Protein AF-R4LDA9-F1 (afdb_monomer_lite)

Sequence (90 aa):
MSSTVFKQWLKVNGMALPELFVDDTPAYTFDPQNVTLSPELLHQLDRVRLLQNAADGDDCPDRDALDREIEQAHRFVSWMLQSIVYPESN

Foldseek 3Di:
DDPVVQQVVCVVLLLHDDPVVVPDDDDADQDVVDRDDGPNLVSLVVNLVSLVVVLVDPPRPDNVVSVVSNVVSVVVNVVSVCCNVPVPPD

Organism: NCBI:txid1329969

Secondary structure (DSSP, 8-state):
--HHHHHHHHHH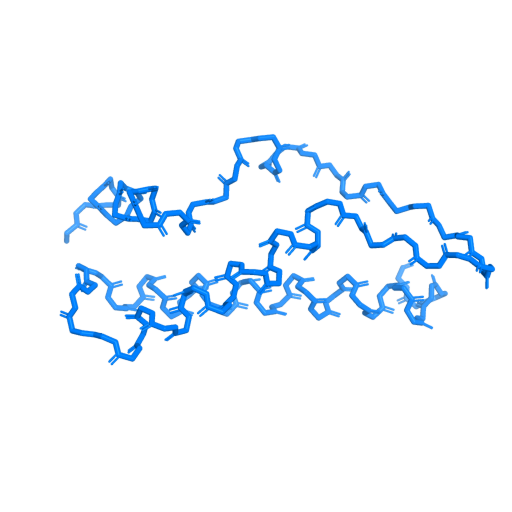TT-SPPTHHHH-------BTTB----HHHHHHHHHHHHHHHHHSSS--S-HHHHHHHHHHHHHHHHHHHHHHH-GGG-

Structure (mmCIF, N/CA/C/O backbone):
data_AF-R4LDA9-F1
#
_entry.id   AF-R4LDA9-F1
#
loop_
_atom_site.group_PDB
_atom_site.id
_atom_site.type_symbol
_atom_site.label_atom_id
_atom_site.label_alt_id
_atom_site.label_comp_id
_atom_site.label_asym_id
_atom_site.label_entity_id
_atom_site.label_seq_id
_atom_site.pdbx_PDB_ins_code
_atom_site.Cartn_x
_atom_site.Cartn_y
_atom_site.Cartn_z
_atom_site.occupancy
_atom_site.B_iso_or_equiv
_atom_site.auth_seq_id
_atom_site.auth_comp_id
_atom_site.auth_asym_id
_atom_site.auth_atom_id
_atom_site.pdbx_PDB_model_num
ATOM 1 N N . MET A 1 1 ? 16.508 -7.103 -13.654 1.00 50.53 1 MET A N 1
ATOM 2 C CA . MET A 1 1 ? 16.562 -5.654 -13.351 1.00 50.53 1 MET A CA 1
ATOM 3 C C . MET A 1 1 ? 16.858 -5.489 -11.867 1.00 50.53 1 MET A C 1
ATOM 5 O O . MET A 1 1 ? 16.448 -6.349 -11.101 1.00 50.53 1 MET A O 1
ATOM 9 N N . SER A 1 2 ? 17.676 -4.513 -11.455 1.00 57.28 2 SER A N 1
ATOM 10 C CA . SER A 1 2 ? 18.133 -4.450 -10.057 1.00 57.28 2 SER A CA 1
ATOM 11 C C . SER A 1 2 ? 17.014 -3.951 -9.138 1.00 57.28 2 SER A C 1
ATOM 13 O O . SER A 1 2 ? 16.298 -3.014 -9.486 1.00 57.28 2 SER A O 1
ATOM 15 N N . SER A 1 3 ? 16.893 -4.549 -7.946 1.00 70.88 3 SER A N 1
ATOM 16 C CA . SER A 1 3 ? 15.943 -4.147 -6.891 1.00 70.88 3 SER A CA 1
ATOM 17 C C . SER A 1 3 ? 15.940 -2.629 -6.629 1.00 70.88 3 SER A C 1
ATOM 19 O O . SER A 1 3 ? 14.911 -2.054 -6.286 1.00 70.88 3 SER A O 1
ATOM 21 N N . THR A 1 4 ? 17.071 -1.956 -6.859 1.00 81.25 4 THR A N 1
ATOM 22 C CA . THR A 1 4 ? 17.232 -0.503 -6.741 1.00 81.25 4 THR A CA 1
ATOM 23 C C . THR A 1 4 ? 16.358 0.289 -7.717 1.00 81.25 4 THR A C 1
ATOM 25 O O . THR A 1 4 ? 15.795 1.305 -7.321 1.00 81.25 4 THR A O 1
ATOM 28 N N . VAL A 1 5 ? 16.209 -0.161 -8.969 1.00 86.62 5 VAL A N 1
ATOM 29 C CA . VAL A 1 5 ? 15.388 0.534 -9.981 1.00 86.62 5 VAL A CA 1
ATOM 30 C C . VAL A 1 5 ? 13.911 0.475 -9.601 1.00 86.62 5 VAL A C 1
ATOM 32 O O . VAL A 1 5 ? 13.234 1.499 -9.618 1.00 86.62 5 VAL A O 1
ATOM 35 N N . PHE A 1 6 ? 13.433 -0.698 -9.183 1.00 86.88 6 PHE A N 1
ATOM 36 C CA . PHE A 1 6 ? 12.055 -0.881 -8.729 1.00 86.88 6 PHE A CA 1
ATOM 37 C C . PHE A 1 6 ? 11.753 -0.064 -7.463 1.00 86.88 6 PHE A C 1
ATOM 39 O O . PHE A 1 6 ? 10.776 0.679 -7.426 1.00 86.88 6 PHE A O 1
ATOM 46 N N . LYS A 1 7 ? 12.637 -0.103 -6.454 1.00 85.44 7 LYS A N 1
ATOM 47 C CA . LYS A 1 7 ? 12.488 0.701 -5.227 1.00 85.44 7 LYS A CA 1
ATOM 48 C C . LYS A 1 7 ? 12.469 2.205 -5.508 1.00 85.44 7 LYS A C 1
ATOM 50 O O . LYS A 1 7 ? 11.669 2.932 -4.923 1.00 85.44 7 LYS A O 1
ATOM 55 N N . GLN A 1 8 ? 13.322 2.675 -6.417 1.00 88.00 8 GLN A N 1
ATOM 56 C CA . GLN A 1 8 ? 13.324 4.076 -6.830 1.00 88.00 8 GLN A CA 1
ATOM 57 C C . GLN A 1 8 ? 12.028 4.443 -7.563 1.00 88.00 8 GLN A C 1
ATOM 59 O O . GLN A 1 8 ? 11.473 5.511 -7.311 1.00 88.00 8 GLN A O 1
ATOM 64 N N . TRP A 1 9 ? 11.529 3.561 -8.431 1.00 91.12 9 TRP A N 1
ATOM 65 C CA . TRP A 1 9 ? 10.264 3.761 -9.132 1.00 91.12 9 TRP A CA 1
ATOM 66 C C . TRP A 1 9 ? 9.077 3.835 -8.161 1.00 91.12 9 TRP A C 1
ATOM 68 O O . TRP A 1 9 ? 8.276 4.762 -8.272 1.00 91.12 9 TRP A O 1
ATOM 78 N N . LEU A 1 10 ? 9.014 2.965 -7.144 1.00 88.25 10 LEU A N 1
ATOM 79 C CA . LEU A 1 10 ? 8.014 3.068 -6.073 1.00 88.25 10 LEU A CA 1
ATOM 80 C C . LEU A 1 10 ? 8.081 4.434 -5.377 1.00 88.25 10 LEU A C 1
ATOM 82 O O . LEU A 1 10 ? 7.054 5.077 -5.176 1.00 88.25 10 LEU A O 1
ATOM 86 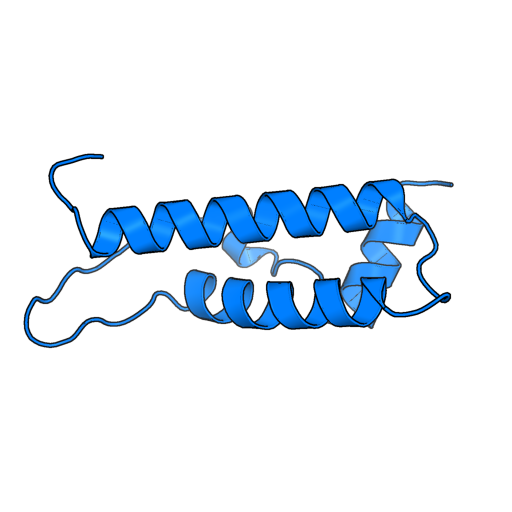N N . LYS A 1 11 ? 9.288 4.905 -5.043 1.00 88.12 11 LYS A N 1
ATOM 87 C CA . LYS A 1 11 ? 9.490 6.185 -4.349 1.00 88.12 11 LYS A CA 1
ATOM 88 C C . LYS A 1 11 ? 9.033 7.383 -5.179 1.00 88.12 11 LYS A C 1
ATOM 90 O O . LYS A 1 11 ? 8.339 8.247 -4.654 1.00 88.12 11 LYS A O 1
ATOM 95 N N . VAL A 1 12 ? 9.404 7.436 -6.459 1.00 89.06 12 VAL A N 1
ATOM 96 C CA . VAL A 1 12 ? 9.029 8.535 -7.370 1.00 89.06 12 VAL A CA 1
ATOM 97 C C . VAL A 1 12 ? 7.513 8.621 -7.556 1.00 89.06 12 VAL A C 1
ATOM 99 O O . VAL A 1 12 ? 6.976 9.718 -7.666 1.00 89.06 12 VAL A O 1
ATOM 102 N N . ASN A 1 13 ? 6.826 7.480 -7.521 1.00 87.25 13 ASN A N 1
ATOM 103 C CA . ASN A 1 13 ? 5.375 7.392 -7.673 1.00 87.25 13 ASN A CA 1
ATOM 104 C C . ASN A 1 13 ? 4.603 7.456 -6.339 1.00 87.25 13 ASN A C 1
ATOM 106 O O . ASN A 1 13 ? 3.398 7.224 -6.318 1.00 87.25 13 ASN A O 1
ATOM 110 N N . GLY A 1 14 ? 5.271 7.738 -5.212 1.00 85.25 14 GLY A N 1
ATOM 111 C CA . GLY A 1 14 ? 4.615 7.818 -3.899 1.00 85.25 14 GLY A CA 1
ATOM 112 C C . GLY A 1 14 ? 4.096 6.478 -3.359 1.00 85.25 14 GLY A C 1
ATOM 113 O O . GLY A 1 14 ? 3.299 6.460 -2.430 1.00 85.25 14 GLY A O 1
ATOM 114 N N . MET A 1 15 ? 4.553 5.358 -3.926 1.00 88.38 15 MET A N 1
ATOM 115 C CA . MET A 1 15 ? 4.185 3.988 -3.547 1.00 88.38 15 MET A CA 1
ATOM 116 C C . MET A 1 15 ? 5.237 3.316 -2.660 1.00 88.38 15 MET A C 1
ATOM 118 O O . MET A 1 15 ? 5.121 2.132 -2.341 1.00 88.38 15 MET A O 1
ATOM 122 N N . ALA A 1 16 ? 6.306 4.020 -2.291 1.00 86.06 16 ALA A N 1
ATOM 123 C CA . ALA A 1 16 ? 7.259 3.516 -1.312 1.00 86.06 16 ALA A CA 1
ATOM 124 C C . ALA A 1 16 ? 6.683 3.658 0.096 1.00 86.06 16 ALA A C 1
ATOM 126 O O . ALA A 1 16 ? 6.092 4.687 0.415 1.00 86.06 16 ALA A O 1
ATOM 127 N N . LEU A 1 17 ? 6.911 2.650 0.937 1.00 78.44 17 LEU A N 1
ATOM 128 C CA . LEU A 1 17 ? 6.624 2.773 2.358 1.00 78.44 17 LEU A CA 1
ATOM 129 C C . LEU A 1 17 ? 7.559 3.811 2.992 1.00 78.44 17 LEU A C 1
ATOM 131 O O . LEU A 1 17 ? 8.771 3.747 2.763 1.00 78.44 17 LEU A O 1
ATOM 135 N N . PRO A 1 18 ? 7.026 4.769 3.766 1.00 70.62 18 PRO A N 1
ATOM 136 C CA . PRO A 1 18 ? 7.832 5.679 4.561 1.00 70.62 18 PRO A CA 1
ATOM 137 C C . PRO A 1 18 ? 8.760 4.913 5.501 1.00 70.62 18 PRO A C 1
ATOM 139 O O . PRO A 1 18 ? 8.340 3.949 6.134 1.00 70.62 18 PRO A O 1
ATOM 142 N N . GLU A 1 19 ? 10.007 5.375 5.623 1.00 69.06 19 GLU A N 1
ATOM 143 C CA . GLU A 1 19 ? 11.037 4.742 6.464 1.00 69.06 19 GLU A CA 1
ATOM 144 C C . GLU A 1 19 ? 10.583 4.579 7.923 1.00 69.06 19 GLU A C 1
ATOM 146 O O . GLU A 1 19 ? 10.918 3.589 8.559 1.00 69.06 19 GLU A O 1
ATOM 151 N N . LEU A 1 20 ? 9.742 5.493 8.418 1.00 61.34 20 LEU A N 1
ATOM 152 C CA . LEU A 1 20 ? 9.166 5.444 9.765 1.00 61.34 20 LEU A CA 1
ATOM 153 C C . LEU A 1 20 ? 8.302 4.195 10.019 1.00 61.34 20 LEU A C 1
ATOM 155 O O . LEU A 1 20 ? 8.228 3.737 11.147 1.00 61.34 20 LEU A O 1
ATOM 159 N N . PHE A 1 21 ? 7.680 3.615 8.989 1.00 58.38 21 PHE A N 1
ATOM 160 C CA . PHE A 1 21 ? 6.833 2.421 9.128 1.00 58.38 21 PHE A CA 1
ATOM 161 C C . PHE A 1 21 ? 7.595 1.108 8.919 1.00 58.38 21 PHE A C 1
ATOM 163 O O . PHE A 1 21 ? 7.015 0.034 9.020 1.00 58.38 21 PHE A O 1
ATOM 170 N N . VAL A 1 22 ? 8.885 1.170 8.578 1.00 58.59 22 VAL A N 1
ATOM 171 C CA . VAL A 1 22 ? 9.693 -0.036 8.343 1.00 58.59 22 VAL A CA 1
ATOM 172 C C . VAL A 1 22 ? 10.161 -0.654 9.669 1.00 58.59 22 VAL A C 1
ATOM 174 O O . VAL A 1 22 ? 10.347 -1.868 9.724 1.00 58.59 22 VAL A O 1
ATOM 177 N N . ASP A 1 23 ? 10.279 0.157 10.729 1.00 51.12 23 ASP A N 1
ATOM 178 C CA . ASP A 1 23 ? 10.788 -0.249 12.049 1.00 51.12 23 ASP A CA 1
ATOM 179 C C . ASP A 1 23 ? 9.756 -0.142 13.191 1.00 51.12 23 ASP A C 1
ATOM 181 O O . ASP A 1 23 ? 10.002 -0.650 14.289 1.00 51.12 23 ASP A O 1
ATOM 185 N N . ASP A 1 24 ? 8.599 0.487 12.962 1.00 45.28 24 ASP A N 1
ATOM 186 C CA . ASP A 1 24 ? 7.585 0.652 14.003 1.00 45.28 24 ASP A CA 1
ATOM 187 C C . ASP A 1 24 ? 6.678 -0.580 14.108 1.00 45.28 24 ASP A C 1
ATOM 189 O O . ASP A 1 24 ? 6.067 -1.046 13.149 1.00 45.28 24 ASP A O 1
ATOM 193 N N . THR A 1 25 ? 6.561 -1.107 15.327 1.00 49.62 25 THR A N 1
ATOM 194 C CA . THR A 1 25 ? 5.503 -2.067 15.654 1.00 49.62 25 THR A CA 1
ATOM 1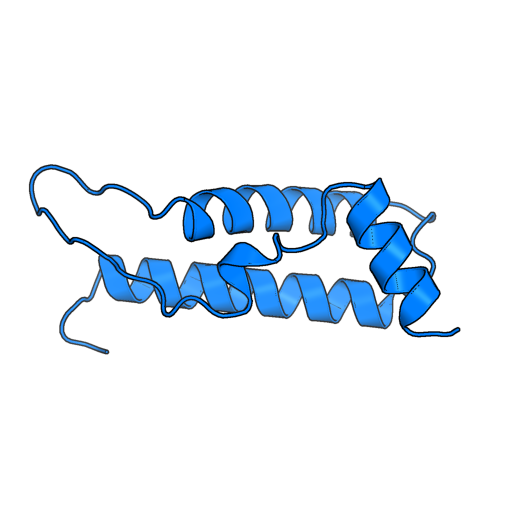95 C C . THR A 1 25 ? 4.179 -1.298 15.659 1.00 49.62 25 THR A C 1
ATOM 197 O O . THR A 1 25 ? 4.098 -0.295 16.374 1.00 49.62 25 THR A O 1
ATOM 200 N N . PRO A 1 26 ? 3.141 -1.719 14.912 1.00 52.12 26 PRO A N 1
ATOM 201 C CA . PRO A 1 26 ? 1.907 -0.951 14.798 1.00 52.12 26 PRO A CA 1
ATOM 202 C C . PRO A 1 26 ? 1.235 -0.822 16.169 1.00 52.12 26 PRO A C 1
ATOM 204 O O . PRO A 1 26 ? 0.636 -1.765 16.688 1.00 52.12 26 PRO A O 1
ATOM 207 N N . ALA A 1 27 ? 1.339 0.361 16.774 1.00 48.72 27 ALA A N 1
ATOM 208 C CA . ALA A 1 27 ? 0.641 0.690 18.005 1.00 48.72 27 ALA A CA 1
ATOM 209 C C . ALA A 1 27 ? -0.799 1.079 17.653 1.00 48.72 27 ALA A C 1
ATOM 211 O O . ALA A 1 27 ? -1.047 2.138 17.072 1.00 48.72 27 ALA A O 1
ATOM 212 N N . TYR A 1 28 ? -1.755 0.216 17.988 1.00 53.09 28 TYR A N 1
ATOM 213 C CA . TYR A 1 28 ? -3.174 0.544 17.916 1.00 53.09 28 TYR A CA 1
ATOM 214 C C . TYR A 1 28 ? -3.676 0.952 19.303 1.00 53.09 28 TYR A C 1
ATOM 216 O O . TYR A 1 28 ? -3.446 0.269 20.300 1.00 53.09 28 TYR A O 1
ATOM 224 N N . THR A 1 29 ? -4.393 2.069 19.375 1.00 49.59 29 THR A N 1
ATOM 225 C CA . THR A 1 29 ? -5.234 2.414 20.523 1.00 49.59 29 THR A CA 1
ATOM 226 C C . THR A 1 29 ? -6.679 2.154 20.131 1.00 49.59 29 THR A C 1
ATOM 228 O O . THR A 1 29 ? -7.267 2.890 19.342 1.00 49.59 29 THR A O 1
ATOM 231 N N . PHE A 1 30 ? -7.247 1.068 20.655 1.00 47.97 30 PHE A N 1
ATOM 232 C CA . PHE A 1 30 ? -8.659 0.760 20.466 1.00 47.97 30 PHE A CA 1
ATOM 233 C C . PHE A 1 30 ? -9.488 1.555 21.481 1.00 47.97 30 PHE A C 1
ATOM 235 O O . PHE A 1 30 ? -9.527 1.213 22.663 1.00 47.97 30 PHE A O 1
ATOM 242 N N . ASP A 1 31 ? -10.133 2.626 21.020 1.00 53.44 31 ASP A N 1
ATOM 243 C CA . ASP A 1 31 ? -11.211 3.298 21.744 1.00 53.44 31 ASP A CA 1
ATOM 244 C C . ASP A 1 31 ? -12.552 2.854 21.126 1.00 53.44 31 ASP A C 1
ATOM 246 O O . ASP A 1 31 ? -12.831 3.187 19.971 1.00 53.44 31 ASP A O 1
ATOM 250 N N . PRO A 1 32 ? -13.401 2.102 21.852 1.00 53.06 32 PRO A N 1
ATOM 251 C CA . PRO A 1 32 ? -14.679 1.612 21.334 1.00 53.06 32 PRO A CA 1
ATOM 252 C C . PRO A 1 32 ? -15.670 2.726 20.949 1.00 53.06 32 PRO A C 1
ATOM 254 O O . PRO A 1 32 ? -16.671 2.432 20.295 1.00 53.06 32 PRO A O 1
ATOM 257 N N . GLN A 1 33 ? -15.420 3.987 21.325 1.00 56.41 33 GLN A N 1
ATOM 258 C CA . GLN A 1 33 ? -16.216 5.141 20.887 1.00 56.41 33 GLN A CA 1
ATOM 259 C C . GLN A 1 33 ? -15.600 5.888 19.694 1.00 56.41 33 GLN A C 1
ATOM 261 O O . GLN A 1 33 ? -16.324 6.603 19.003 1.00 56.41 33 GLN A O 1
ATOM 266 N N . ASN A 1 34 ? -14.306 5.693 19.417 1.00 56.69 34 ASN A N 1
ATOM 267 C CA . ASN A 1 34 ? -13.565 6.336 18.332 1.00 56.69 34 ASN A CA 1
ATOM 268 C C . ASN A 1 34 ? -12.539 5.362 17.732 1.00 56.69 34 ASN A C 1
ATOM 270 O O . ASN A 1 34 ? -11.384 5.302 18.158 1.00 56.69 34 ASN A O 1
ATOM 274 N N . VAL A 1 35 ? -12.930 4.641 16.676 1.00 58.31 35 VAL A N 1
ATOM 275 C CA . VAL A 1 35 ? -11.976 3.863 15.873 1.00 58.31 35 VAL A CA 1
ATOM 276 C C . VAL A 1 35 ? -11.068 4.841 15.129 1.00 58.31 35 VAL A C 1
ATOM 278 O O . VAL A 1 35 ? -11.416 5.361 14.069 1.00 58.31 35 VAL A O 1
ATOM 281 N N . THR A 1 36 ? -9.900 5.115 15.701 1.00 66.12 36 THR A N 1
ATOM 282 C CA . THR A 1 36 ? -8.864 5.917 15.049 1.00 66.12 36 THR A CA 1
ATOM 283 C C . THR A 1 36 ? -7.942 4.961 14.307 1.00 66.12 36 THR A C 1
ATOM 285 O O . THR A 1 36 ? -7.192 4.210 14.927 1.00 66.12 36 THR A O 1
ATOM 288 N N . LEU A 1 37 ? -8.025 4.946 12.974 1.00 70.62 37 LEU A N 1
ATOM 289 C CA . LEU A 1 37 ? -7.099 4.163 12.156 1.00 70.62 37 LEU A CA 1
ATOM 290 C C . LEU A 1 37 ? -5.681 4.711 12.347 1.00 70.62 37 LEU A C 1
ATOM 292 O O . LEU A 1 37 ? -5.484 5.929 12.360 1.00 70.62 37 LEU A O 1
ATOM 296 N N . SER A 1 38 ? -4.695 3.822 12.484 1.00 75.06 38 SER A N 1
ATOM 297 C CA . SER A 1 38 ? -3.304 4.260 12.578 1.00 75.06 38 SER A CA 1
ATOM 298 C C . SER A 1 38 ? -2.899 4.997 11.290 1.00 75.06 38 SER A C 1
ATOM 300 O O . SER A 1 38 ? -3.374 4.647 10.202 1.00 75.06 38 SER A O 1
ATOM 302 N N . PRO A 1 39 ? -2.007 6.002 11.371 1.00 76.69 39 PRO A N 1
ATOM 303 C CA . PRO A 1 39 ? -1.467 6.665 10.184 1.00 76.69 39 PRO A CA 1
ATOM 304 C C . PRO A 1 39 ? -0.857 5.682 9.178 1.00 76.69 39 PRO A C 1
ATOM 306 O O . PRO A 1 39 ? -0.966 5.889 7.973 1.00 76.69 39 PRO A O 1
ATOM 309 N N . G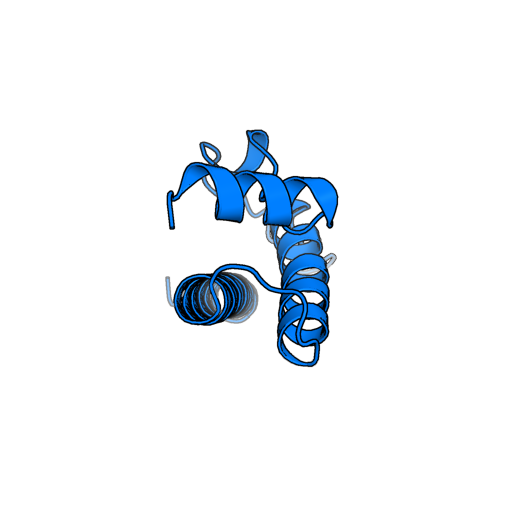LU A 1 40 ? -0.272 4.586 9.668 1.00 79.38 40 GLU A N 1
ATOM 310 C CA . GLU A 1 40 ? 0.247 3.499 8.841 1.00 79.38 40 GLU A CA 1
ATOM 311 C C . GLU A 1 40 ? -0.864 2.782 8.062 1.00 79.38 40 GLU A C 1
ATOM 313 O O . GLU A 1 40 ? -0.735 2.588 6.856 1.00 79.38 40 GLU A O 1
ATOM 318 N N . LEU A 1 41 ? -1.982 2.433 8.711 1.00 82.06 41 LEU A N 1
ATOM 319 C CA . LEU A 1 41 ? -3.111 1.784 8.041 1.00 82.06 41 LEU A CA 1
ATOM 320 C C . LEU A 1 41 ? -3.737 2.698 6.982 1.00 82.06 41 LEU A C 1
ATOM 322 O O . LEU A 1 41 ? -4.028 2.238 5.880 1.00 82.06 41 LEU A O 1
ATOM 326 N N . LEU A 1 42 ? -3.900 3.989 7.285 1.00 82.94 42 LEU A N 1
ATOM 327 C CA . LEU A 1 42 ? -4.367 4.978 6.308 1.00 82.94 42 LEU A CA 1
ATOM 328 C C . LEU A 1 42 ? -3.419 5.062 5.107 1.00 82.94 42 LEU A C 1
ATOM 330 O O . LEU A 1 42 ? -3.860 4.978 3.962 1.00 82.94 42 LEU A O 1
ATOM 334 N N . HIS A 1 43 ? -2.114 5.144 5.367 1.00 84.06 43 HIS A N 1
ATOM 335 C CA . HIS A 1 43 ? -1.110 5.187 4.313 1.00 84.06 43 HIS A CA 1
ATOM 336 C C . HIS A 1 43 ? -1.115 3.914 3.455 1.00 84.06 43 HIS A C 1
ATOM 338 O O . HIS A 1 43 ? -1.039 3.993 2.232 1.00 84.06 43 HIS A O 1
ATOM 344 N N . GLN A 1 44 ? -1.238 2.739 4.072 1.00 85.06 44 GLN A N 1
ATOM 345 C CA . GLN A 1 44 ? -1.285 1.459 3.363 1.00 85.06 44 GLN A CA 1
ATOM 346 C C . GLN A 1 44 ? -2.551 1.321 2.511 1.00 85.06 44 GLN A C 1
ATOM 348 O O . GLN A 1 44 ? -2.468 0.818 1.393 1.00 85.06 44 GLN A O 1
ATOM 353 N N . LEU A 1 45 ? -3.702 1.814 2.981 1.00 87.50 45 LEU A N 1
ATOM 354 C CA . LEU A 1 45 ? -4.938 1.863 2.191 1.00 87.50 45 LEU A CA 1
ATOM 355 C C . LEU A 1 45 ? -4.777 2.735 0.936 1.00 87.50 45 LEU A C 1
ATOM 357 O O . LEU A 1 45 ? -5.125 2.299 -0.165 1.00 87.50 45 LEU A O 1
ATOM 361 N N . ASP A 1 46 ? -4.197 3.929 1.080 1.00 87.75 46 ASP A N 1
ATOM 362 C CA . ASP A 1 46 ? -3.902 4.808 -0.059 1.00 87.75 46 ASP A CA 1
ATOM 363 C C . ASP A 1 46 ? -2.884 4.166 -1.013 1.00 87.75 46 ASP A C 1
ATOM 365 O O . ASP A 1 46 ? -3.044 4.189 -2.237 1.00 87.75 46 ASP A O 1
ATOM 369 N N . ARG A 1 47 ? -1.856 3.525 -0.452 1.00 88.88 47 ARG A N 1
ATOM 370 C CA . ARG A 1 47 ? -0.798 2.845 -1.198 1.00 88.88 47 ARG A CA 1
ATOM 371 C C . ARG A 1 47 ? -1.323 1.665 -2.013 1.00 88.88 47 ARG A C 1
ATOM 373 O O . ARG A 1 47 ? -0.917 1.527 -3.164 1.00 88.88 47 ARG A O 1
ATOM 380 N N . VAL A 1 48 ? -2.236 0.852 -1.474 1.00 89.94 48 VAL A N 1
ATOM 381 C CA . VAL A 1 48 ? -2.889 -0.246 -2.216 1.00 89.94 48 VAL A CA 1
ATOM 382 C C . VAL A 1 48 ? -3.527 0.284 -3.495 1.00 89.94 48 VAL A C 1
ATOM 384 O O . VAL A 1 48 ? -3.307 -0.278 -4.568 1.00 89.94 48 VAL A O 1
ATOM 387 N N . ARG A 1 49 ? -4.262 1.398 -3.403 1.00 88.50 49 ARG A N 1
ATOM 388 C CA . ARG A 1 49 ? -4.896 2.018 -4.569 1.00 88.50 49 ARG A CA 1
ATOM 389 C C . ARG A 1 49 ? -3.864 2.471 -5.602 1.00 88.50 49 ARG A C 1
ATOM 391 O O . ARG A 1 49 ? -4.067 2.257 -6.794 1.00 88.50 49 ARG A O 1
ATOM 398 N N . LEU A 1 50 ? -2.770 3.096 -5.166 1.00 90.38 50 LEU A N 1
ATOM 399 C CA . LEU A 1 50 ? -1.708 3.540 -6.073 1.00 90.38 50 LEU A CA 1
ATOM 400 C C . LEU A 1 50 ? -1.023 2.359 -6.772 1.00 90.38 50 LEU A C 1
ATOM 402 O O . LEU A 1 50 ? -0.843 2.401 -7.987 1.00 90.38 50 LEU A O 1
ATOM 406 N N . LEU A 1 51 ? -0.710 1.294 -6.030 1.00 90.94 51 LEU A N 1
ATOM 407 C CA . LEU A 1 51 ? -0.101 0.085 -6.585 1.00 90.94 51 LEU A CA 1
ATOM 408 C C . LEU A 1 51 ? -1.028 -0.603 -7.598 1.00 90.94 51 LEU A C 1
ATOM 410 O O . LEU A 1 51 ? -0.563 -1.029 -8.64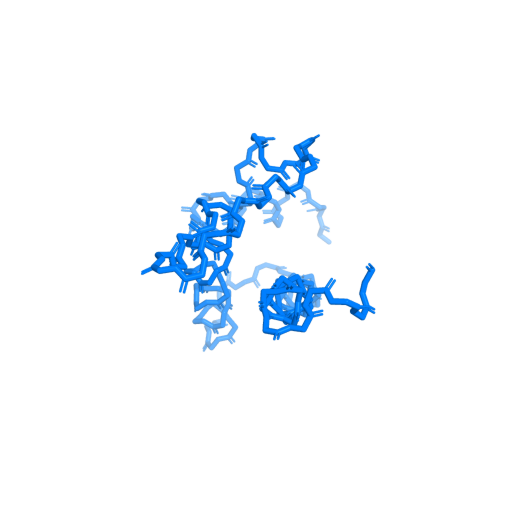9 1.00 90.94 51 LEU A O 1
ATOM 414 N N . GLN A 1 52 ? -2.334 -0.668 -7.317 1.00 89.38 52 GLN A N 1
ATOM 415 C CA . GLN A 1 52 ? -3.328 -1.210 -8.249 1.00 89.38 52 GLN A CA 1
ATOM 416 C C . GLN A 1 52 ? -3.436 -0.372 -9.526 1.00 89.38 52 GLN A C 1
ATOM 418 O O . GLN A 1 52 ? -3.388 -0.929 -10.616 1.00 89.38 52 GLN A O 1
ATOM 423 N N . ASN A 1 53 ? -3.479 0.959 -9.415 1.00 90.06 53 ASN A N 1
ATOM 424 C CA . ASN A 1 53 ? -3.473 1.832 -10.592 1.00 90.06 53 ASN A CA 1
ATOM 425 C C . ASN A 1 53 ? -2.204 1.641 -11.439 1.00 90.06 53 ASN A C 1
ATOM 427 O O . ASN A 1 53 ? -2.268 1.672 -12.664 1.00 90.06 53 ASN A O 1
ATOM 431 N N . ALA A 1 54 ? -1.050 1.447 -10.792 1.00 87.69 54 ALA A N 1
ATOM 432 C CA . ALA A 1 54 ? 0.203 1.180 -11.489 1.00 87.69 54 ALA A CA 1
ATOM 433 C C . ALA A 1 54 ? 0.247 -0.234 -12.095 1.00 87.69 54 ALA A C 1
ATOM 435 O O . ALA A 1 54 ? 0.954 -0.466 -13.072 1.00 87.69 54 ALA A O 1
ATOM 436 N N . ALA A 1 55 ? -0.535 -1.172 -11.552 1.00 86.44 55 ALA A N 1
ATOM 437 C CA . ALA A 1 55 ? -0.764 -2.465 -12.175 1.00 86.44 55 ALA A CA 1
ATOM 438 C C . ALA A 1 55 ? -1.685 -2.332 -13.405 1.00 86.44 55 ALA A C 1
ATOM 440 O O . ALA A 1 55 ? -1.526 -3.043 -14.390 1.00 86.44 55 ALA A O 1
ATOM 441 N N . ASP A 1 56 ? -2.602 -1.382 -13.449 1.00 85.38 56 ASP A N 1
ATOM 442 C CA . ASP A 1 56 ? -3.381 -1.167 -14.674 1.00 85.38 56 ASP A CA 1
ATOM 443 C C . ASP A 1 56 ? -2.568 -0.460 -15.786 1.00 85.38 56 ASP A C 1
ATOM 445 O O . ASP A 1 56 ? -3.017 -0.392 -16.931 1.00 85.38 56 ASP A O 1
ATOM 449 N N . GLY A 1 57 ? -1.364 0.041 -15.470 1.00 80.38 57 GLY A N 1
ATOM 450 C CA . GLY A 1 57 ? -0.425 0.672 -16.402 1.00 80.38 57 GLY A CA 1
ATOM 451 C C . GLY A 1 57 ? 0.694 -0.246 -16.923 1.00 80.38 57 GLY A C 1
ATOM 452 O O . GLY A 1 57 ? 1.026 -1.274 -16.331 1.00 80.38 57 GLY A O 1
ATOM 453 N N . ASP A 1 58 ? 1.313 0.174 -18.033 1.00 76.88 58 ASP A N 1
ATOM 454 C CA . ASP A 1 58 ? 2.429 -0.522 -18.707 1.00 76.88 58 ASP A CA 1
ATOM 455 C C . ASP A 1 58 ? 3.824 0.017 -18.315 1.00 76.88 58 ASP A C 1
ATOM 457 O O . ASP A 1 58 ? 4.845 -0.410 -18.856 1.00 76.88 58 ASP A O 1
ATOM 461 N N . ASP A 1 59 ? 3.908 0.980 -17.396 1.00 85.19 59 ASP A N 1
ATOM 462 C CA . ASP A 1 59 ? 5.138 1.716 -17.072 1.00 85.19 59 ASP A CA 1
ATOM 463 C C . ASP A 1 59 ? 5.941 1.123 -15.900 1.00 85.19 59 ASP A C 1
ATOM 465 O O . ASP A 1 59 ? 7.005 1.640 -15.539 1.00 85.19 59 ASP A O 1
ATOM 469 N N . CYS A 1 60 ? 5.461 0.026 -15.307 1.00 85.81 60 CYS A N 1
ATOM 470 C CA . CYS A 1 60 ? 6.148 -0.632 -14.206 1.00 85.81 60 CYS A CA 1
ATOM 471 C C . CYS A 1 60 ? 7.403 -1.390 -14.691 1.00 85.81 60 CYS A C 1
ATOM 473 O O . CYS A 1 60 ? 7.301 -2.279 -15.539 1.00 85.81 60 CYS A O 1
ATOM 475 N N . PRO A 1 61 ? 8.596 -1.118 -14.124 1.00 88.38 61 PRO A N 1
ATOM 476 C CA . PRO A 1 61 ? 9.836 -1.770 -14.543 1.00 88.38 61 PRO A CA 1
ATOM 477 C C . PRO A 1 61 ? 9.967 -3.228 -14.073 1.00 88.38 61 PRO A C 1
ATOM 479 O O . PRO A 1 61 ? 10.841 -3.938 -14.568 1.00 88.38 61 PRO A O 1
ATOM 482 N N . ASP A 1 62 ? 9.167 -3.668 -13.097 1.00 90.12 62 ASP A N 1
ATOM 483 C CA . ASP A 1 62 ? 9.186 -5.038 -12.572 1.00 90.12 62 ASP A CA 1
ATOM 484 C C . ASP A 1 62 ? 7.783 -5.444 -12.110 1.00 90.12 62 ASP A C 1
ATOM 486 O O . ASP A 1 62 ? 7.335 -5.098 -11.013 1.00 90.12 62 ASP A O 1
ATOM 490 N N . ARG A 1 63 ? 7.081 -6.167 -12.986 1.00 87.50 63 ARG A N 1
ATOM 491 C CA . ARG A 1 63 ? 5.680 -6.516 -12.775 1.00 87.50 63 ARG A CA 1
ATOM 492 C C . ARG A 1 63 ? 5.477 -7.523 -11.648 1.00 87.50 63 ARG A C 1
ATOM 494 O O . ARG A 1 63 ? 4.612 -7.328 -10.804 1.00 87.50 63 ARG A O 1
ATOM 501 N N . ASP A 1 64 ? 6.327 -8.542 -11.585 1.00 89.62 64 ASP A N 1
ATOM 502 C CA . ASP A 1 64 ? 6.263 -9.556 -10.533 1.00 89.62 64 ASP A CA 1
ATOM 503 C C . ASP A 1 64 ? 6.560 -8.947 -9.156 1.00 89.62 64 ASP A C 1
ATOM 505 O O . ASP A 1 64 ? 6.001 -9.366 -8.140 1.00 89.62 64 ASP A O 1
ATOM 509 N N . ALA A 1 65 ? 7.470 -7.968 -9.086 1.00 89.31 65 ALA A N 1
ATOM 510 C CA . ALA A 1 65 ? 7.721 -7.238 -7.849 1.00 89.31 65 ALA A CA 1
ATOM 511 C C . ALA A 1 65 ? 6.531 -6.354 -7.453 1.00 89.31 65 ALA A C 1
ATOM 513 O O . ALA A 1 65 ? 6.205 -6.305 -6.268 1.00 89.31 65 ALA A O 1
ATOM 514 N N . LEU A 1 66 ? 5.858 -5.718 -8.416 1.00 90.31 66 LEU A N 1
ATOM 515 C CA . LEU A 1 66 ? 4.640 -4.947 -8.162 1.00 90.31 66 LEU A CA 1
ATOM 516 C C . LEU A 1 66 ? 3.510 -5.822 -7.607 1.00 90.31 66 LEU A C 1
ATOM 518 O O . LEU A 1 66 ? 2.910 -5.462 -6.596 1.00 90.31 66 LEU A O 1
ATOM 522 N N . ASP A 1 67 ? 3.268 -6.989 -8.202 1.00 90.19 67 ASP A N 1
ATOM 523 C CA . ASP A 1 67 ? 2.214 -7.902 -7.747 1.00 90.19 67 ASP A CA 1
ATOM 524 C C . ASP A 1 67 ? 2.469 -8.396 -6.310 1.00 90.19 67 ASP A C 1
ATOM 526 O O . ASP A 1 67 ? 1.548 -8.441 -5.490 1.00 90.19 67 ASP A O 1
ATOM 530 N N . ARG A 1 68 ? 3.734 -8.673 -5.954 1.00 88.81 68 ARG A N 1
ATOM 531 C CA . ARG A 1 68 ? 4.123 -9.015 -4.572 1.00 88.81 68 ARG A CA 1
ATOM 532 C C . ARG A 1 68 ? 3.898 -7.864 -3.589 1.00 88.81 68 ARG A C 1
ATOM 534 O O . ARG A 1 68 ? 3.443 -8.104 -2.472 1.00 88.81 68 ARG A O 1
ATOM 541 N N . GLU A 1 69 ? 4.201 -6.629 -3.985 1.00 89.19 69 GLU A N 1
ATOM 542 C CA . GLU A 1 69 ? 3.957 -5.441 -3.153 1.00 89.19 69 GLU A CA 1
ATOM 543 C C . GLU A 1 69 ? 2.459 -5.204 -2.922 1.00 89.19 69 GLU A C 1
ATOM 545 O O . GLU A 1 69 ? 2.053 -4.878 -1.804 1.00 89.19 69 GLU A O 1
ATOM 550 N N . ILE A 1 70 ? 1.632 -5.417 -3.952 1.00 89.75 70 ILE A N 1
ATOM 551 C CA . ILE A 1 70 ? 0.167 -5.360 -3.853 1.00 89.75 70 ILE A CA 1
ATOM 552 C C . ILE A 1 70 ? -0.332 -6.411 -2.863 1.00 89.75 70 ILE A C 1
ATOM 554 O O . ILE A 1 70 ? -1.095 -6.088 -1.951 1.00 89.75 70 ILE A O 1
ATOM 558 N N . GLU A 1 71 ? 0.115 -7.660 -3.007 1.00 90.62 71 GLU A N 1
ATOM 559 C CA . GLU A 1 71 ? -0.267 -8.752 -2.112 1.00 90.62 71 GLU A CA 1
ATOM 560 C C . GLU A 1 71 ? 0.131 -8.461 -0.658 1.00 90.62 71 GLU A C 1
ATOM 562 O O . GLU A 1 71 ? -0.677 -8.642 0.257 1.00 90.62 71 GLU A O 1
ATOM 567 N N . GLN A 1 72 ? 1.353 -7.973 -0.432 1.00 87.25 72 GLN A N 1
ATOM 568 C CA . GLN A 1 72 ? 1.835 -7.626 0.903 1.00 87.25 72 GLN A CA 1
ATOM 569 C C . GLN A 1 72 ? 1.013 -6.492 1.529 1.00 87.25 72 GLN A C 1
ATOM 571 O O . GLN A 1 72 ? 0.629 -6.596 2.697 1.00 87.25 72 GLN A O 1
ATOM 576 N N . ALA A 1 73 ? 0.696 -5.446 0.761 1.00 87.44 73 ALA A N 1
ATOM 577 C CA . ALA A 1 73 ? -0.121 -4.333 1.235 1.00 87.44 73 ALA A CA 1
ATOM 578 C C . ALA A 1 73 ? -1.555 -4.784 1.581 1.00 87.44 73 ALA A C 1
ATOM 580 O O . ALA A 1 73 ? -2.068 -4.447 2.649 1.00 87.44 73 ALA A O 1
ATOM 581 N N . HIS A 1 74 ? -2.174 -5.631 0.746 1.00 88.75 74 HIS A N 1
ATOM 582 C CA . HIS A 1 74 ? -3.491 -6.224 1.032 1.00 88.75 74 HIS A CA 1
ATOM 583 C C . HIS A 1 74 ? -3.487 -7.104 2.281 1.00 88.75 74 HIS A C 1
ATOM 585 O O . HIS A 1 74 ? -4.415 -7.022 3.091 1.00 88.75 74 HIS A O 1
ATOM 591 N N . ARG A 1 75 ? -2.451 -7.932 2.464 1.00 85.88 75 ARG A N 1
ATOM 592 C CA . ARG A 1 75 ? -2.295 -8.767 3.667 1.00 85.88 75 ARG A CA 1
ATOM 593 C C . ARG A 1 75 ? -2.188 -7.917 4.926 1.00 85.88 75 ARG A C 1
ATOM 595 O O . ARG A 1 75 ? -2.876 -8.215 5.899 1.00 85.88 75 ARG A O 1
ATOM 602 N N . PHE A 1 76 ? -1.381 -6.857 4.889 1.00 86.06 76 PHE A N 1
ATOM 603 C CA . PHE A 1 76 ? -1.227 -5.941 6.016 1.00 86.06 76 PHE A CA 1
ATOM 604 C C . PHE A 1 76 ? -2.557 -5.275 6.388 1.00 86.06 76 PHE A C 1
ATOM 606 O O . PHE A 1 76 ? -2.985 -5.353 7.539 1.00 86.06 76 PHE A O 1
ATOM 613 N N . VAL A 1 77 ? -3.245 -4.678 5.407 1.00 86.00 77 VAL A N 1
ATOM 614 C CA . VAL A 1 77 ? -4.545 -4.023 5.623 1.00 86.00 77 VAL A CA 1
ATOM 615 C C . VAL A 1 77 ? -5.564 -5.015 6.182 1.00 86.00 77 VAL A C 1
ATOM 617 O O . VAL A 1 77 ? -6.253 -4.706 7.153 1.00 86.00 77 VAL A O 1
ATOM 620 N N . SER A 1 78 ? -5.638 -6.219 5.611 1.00 87.19 78 SER A N 1
ATOM 621 C CA . SER A 1 78 ? -6.572 -7.256 6.063 1.00 87.19 78 SER A CA 1
ATOM 622 C C . SER A 1 78 ? -6.300 -7.673 7.509 1.00 87.19 78 SER A C 1
ATOM 624 O O . SER A 1 78 ? -7.234 -7.735 8.306 1.00 87.19 78 SER A O 1
ATOM 626 N N . TRP A 1 79 ? -5.034 -7.905 7.864 1.00 84.69 79 TRP A N 1
ATOM 627 C CA . TRP A 1 79 ? -4.628 -8.267 9.223 1.00 84.69 79 TRP A CA 1
ATOM 628 C C . TRP A 1 79 ? -4.922 -7.148 10.236 1.00 84.69 79 TRP A C 1
ATOM 630 O O . TRP A 1 79 ? -5.496 -7.410 11.295 1.00 84.69 79 TRP A O 1
ATOM 640 N N . MET A 1 80 ? -4.621 -5.890 9.898 1.00 81.56 80 MET A N 1
ATOM 641 C CA . MET A 1 80 ? -4.918 -4.741 10.762 1.00 81.56 80 MET A CA 1
ATOM 642 C C . MET A 1 80 ? -6.423 -4.551 10.969 1.00 81.56 80 MET A C 1
ATOM 644 O O . MET A 1 80 ? -6.875 -4.374 12.098 1.00 81.56 80 MET A O 1
ATOM 648 N N . LEU A 1 81 ? -7.224 -4.634 9.902 1.00 81.94 81 LEU A N 1
ATOM 649 C CA . LEU A 1 81 ? -8.679 -4.516 10.009 1.00 81.94 81 LEU A CA 1
ATOM 650 C C . LEU A 1 81 ? -9.286 -5.668 10.817 1.00 81.94 81 LEU A C 1
ATOM 652 O O . LEU A 1 81 ? -10.166 -5.428 11.640 1.00 81.94 81 LEU A O 1
ATOM 656 N N . GLN A 1 82 ? -8.797 -6.900 10.643 1.00 81.06 82 GLN A N 1
ATOM 657 C CA 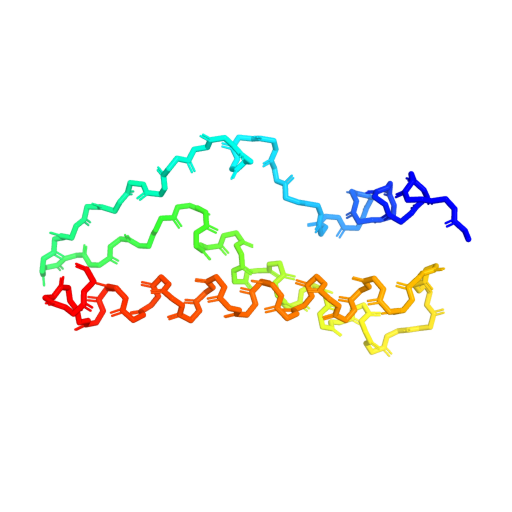. GLN A 1 82 ? -9.217 -8.034 11.471 1.00 81.06 82 GLN A CA 1
ATOM 658 C C . GLN A 1 82 ? -8.870 -7.825 12.947 1.00 81.06 82 GLN A C 1
ATOM 660 O O . GLN A 1 82 ? -9.709 -8.112 13.793 1.00 81.06 82 GLN A O 1
ATOM 665 N N . SER A 1 83 ? -7.698 -7.264 13.250 1.00 74.44 83 SER A N 1
ATOM 666 C CA . SER A 1 83 ? -7.281 -6.949 14.627 1.00 74.44 83 SER A CA 1
ATOM 667 C C . SER A 1 83 ? -8.169 -5.889 15.282 1.00 74.44 83 SER A C 1
ATOM 669 O O . SER A 1 83 ? -8.411 -5.936 16.483 1.00 74.44 83 SER A O 1
ATOM 671 N N . ILE A 1 84 ? -8.680 -4.938 14.492 1.00 74.44 84 ILE A N 1
ATOM 672 C CA . ILE A 1 84 ? -9.615 -3.909 14.965 1.00 74.44 84 ILE A CA 1
ATOM 673 C C . ILE A 1 84 ? -11.011 -4.504 15.193 1.00 74.44 84 ILE A C 1
ATOM 675 O O . ILE A 1 84 ? -11.657 -4.192 16.189 1.00 74.44 84 ILE A O 1
ATOM 679 N N . VAL A 1 85 ? -11.501 -5.340 14.273 1.00 72.38 85 VAL A N 1
ATOM 680 C CA . VAL A 1 85 ? -12.859 -5.911 14.350 1.00 72.38 85 VAL A CA 1
ATOM 681 C C . VAL A 1 85 ? -12.946 -7.047 15.378 1.00 72.38 85 VAL A C 1
ATOM 683 O O . VAL A 1 85 ? -13.970 -7.188 16.044 1.00 72.38 85 VAL A O 1
ATOM 686 N N . TYR A 1 86 ? -11.881 -7.838 15.528 1.00 76.88 86 TYR A N 1
ATOM 687 C CA . TYR A 1 86 ? -11.808 -9.017 16.397 1.00 76.88 86 TYR A CA 1
ATOM 688 C C . TYR A 1 86 ? -10.562 -8.969 17.302 1.00 76.88 86 TYR A C 1
ATOM 690 O O . TYR A 1 86 ? -9.648 -9.781 17.140 1.00 76.88 86 TYR A O 1
ATOM 698 N N . PRO A 1 87 ? -10.513 -8.053 18.284 1.00 66.62 87 PRO A N 1
ATOM 699 C CA . PRO A 1 87 ? -9.321 -7.841 19.107 1.00 66.62 87 PRO A CA 1
ATOM 700 C C . PRO A 1 87 ? -8.915 -9.055 19.962 1.00 66.62 87 PRO A C 1
ATOM 702 O O . PRO A 1 87 ? -7.763 -9.151 20.358 1.00 66.62 87 PRO A O 1
ATOM 705 N N . GLU A 1 88 ? -9.823 -10.000 20.236 1.00 68.12 88 GLU A N 1
ATOM 706 C CA . GLU A 1 88 ? -9.541 -11.204 21.044 1.00 68.12 88 GLU A CA 1
ATOM 707 C C . GLU A 1 88 ? -8.965 -12.385 20.238 1.00 68.12 88 GLU A C 1
ATOM 709 O O . GLU A 1 88 ? -8.671 -13.437 20.803 1.00 68.12 88 GLU A O 1
ATOM 714 N N . SER A 1 89 ? -8.859 -12.255 18.912 1.00 57.78 89 SER A N 1
ATOM 715 C CA . SER A 1 89 ? -8.424 -13.342 18.018 1.00 57.78 89 SER A CA 1
ATOM 716 C C . SER A 1 89 ? -6.948 -13.268 17.611 1.00 57.78 89 SER A C 1
ATOM 718 O O . SER A 1 89 ? -6.513 -14.120 16.835 1.00 57.78 89 SER A O 1
ATOM 720 N N . ASN A 1 90 ? -6.199 -12.278 18.110 1.00 51.34 90 ASN A N 1
ATOM 721 C CA . ASN A 1 90 ? -4.796 -12.017 17.767 1.00 51.34 90 ASN A CA 1
ATOM 722 C C . ASN A 1 90 ? -3.889 -11.988 18.999 1.00 51.34 90 ASN A C 1
ATOM 724 O O . ASN A 1 90 ? -4.315 -11.427 20.032 1.00 51.34 90 ASN A O 1
#

Radius of gyration: 14.78 Å; chains: 1; bounding box: 34×22×40 Å

pLDDT: mean 77.1, std 14.06, range [45.28, 91.12]